Protein AF-A0A2V7HUN7-F1 (afdb_monomer_lite)

Sequence (90 aa):
MRSIDIHAHLMPQCLWRTVATGSDWYGTRYEPGDGLGFTVTQGKRSRIATPKVRFTPEERLADMDAQGVDVQVVSIHMPLVSYHLEPAEG

Structure (mmCIF, N/CA/C/O backbone):
data_AF-A0A2V7HUN7-F1
#
_entry.id   AF-A0A2V7HUN7-F1
#
loop_
_atom_site.group_PDB
_atom_site.id
_atom_site.type_symbol
_atom_site.label_atom_id
_atom_site.label_alt_id
_atom_site.label_comp_id
_atom_site.label_asym_id
_atom_site.label_entity_id
_atom_site.label_seq_id
_atom_site.pdbx_PDB_ins_code
_atom_site.Cartn_x
_atom_site.Cartn_y
_atom_site.Cartn_z
_atom_site.occupancy
_atom_site.B_iso_or_equiv
_atom_site.auth_seq_id
_atom_site.auth_comp_id
_atom_site.auth_asym_id
_atom_site.auth_atom_id
_atom_site.pdbx_PDB_model_num
ATOM 1 N N . MET A 1 1 ? -18.320 0.751 21.797 1.00 83.31 1 MET A N 1
ATOM 2 C CA . MET A 1 1 ? -18.572 0.903 20.345 1.00 83.31 1 MET A CA 1
ATOM 3 C C . MET A 1 1 ? -17.265 0.578 19.643 1.00 83.31 1 MET A C 1
ATOM 5 O O . MET A 1 1 ? -16.247 0.939 20.212 1.00 83.31 1 MET A O 1
ATOM 9 N N . ARG A 1 2 ? -17.274 -0.146 18.514 1.00 95.31 2 ARG A N 1
ATOM 10 C CA . ARG A 1 2 ? -16.036 -0.462 17.778 1.00 95.31 2 ARG A CA 1
ATOM 11 C C . ARG A 1 2 ? -15.706 0.653 16.783 1.00 95.31 2 ARG A C 1
ATOM 13 O O . ARG A 1 2 ? -16.609 1.088 16.071 1.00 95.31 2 ARG A O 1
ATOM 20 N N . SER A 1 3 ? -14.449 1.076 16.735 1.00 98.31 3 SER A N 1
ATOM 21 C CA . SER A 1 3 ? -13.883 1.984 15.738 1.00 98.31 3 SER A CA 1
ATOM 22 C C . SER A 1 3 ? -13.455 1.185 14.506 1.00 98.31 3 SER A C 1
ATOM 24 O O . SER A 1 3 ? -12.638 0.268 14.611 1.00 98.31 3 SER A O 1
ATOM 26 N N . ILE A 1 4 ? -14.042 1.485 13.345 1.00 98.50 4 ILE A N 1
ATOM 27 C CA . ILE A 1 4 ? -13.786 0.761 12.093 1.00 98.50 4 ILE A CA 1
ATOM 28 C C . ILE A 1 4 ? -13.315 1.754 11.036 1.00 98.50 4 ILE A C 1
ATOM 30 O O . ILE A 1 4 ? -14.070 2.640 10.636 1.00 98.50 4 ILE A O 1
ATOM 34 N N . ASP A 1 5 ? -12.089 1.569 10.558 1.00 98.31 5 ASP A N 1
ATOM 35 C CA . ASP A 1 5 ? -11.547 2.279 9.405 1.00 98.31 5 ASP A CA 1
ATOM 36 C C . ASP A 1 5 ? -11.765 1.440 8.141 1.00 98.31 5 ASP A C 1
ATOM 38 O O . ASP A 1 5 ? -11.335 0.291 8.049 1.00 98.31 5 ASP A O 1
ATOM 42 N N . ILE A 1 6 ? -12.458 2.008 7.158 1.00 98.12 6 ILE A N 1
ATOM 43 C CA . ILE A 1 6 ? -12.769 1.342 5.887 1.00 98.12 6 ILE A CA 1
ATOM 44 C C . ILE A 1 6 ? -11.952 1.879 4.708 1.00 98.12 6 ILE A C 1
ATOM 46 O O . ILE A 1 6 ? -12.165 1.445 3.577 1.00 98.12 6 ILE A O 1
ATOM 50 N N . HIS A 1 7 ? -11.051 2.837 4.939 1.00 97.06 7 HIS A N 1
ATOM 51 C CA . HIS A 1 7 ? -10.296 3.501 3.883 1.00 97.06 7 HIS A CA 1
ATOM 52 C C . HIS A 1 7 ? -8.813 3.581 4.241 1.00 97.06 7 HIS A C 1
ATOM 54 O O . HIS A 1 7 ? -8.247 4.648 4.473 1.00 97.06 7 HIS A O 1
ATOM 60 N N . ALA A 1 8 ? -8.157 2.425 4.185 1.00 96.06 8 ALA A N 1
ATOM 61 C CA . ALA A 1 8 ? -6.714 2.321 4.297 1.00 96.06 8 ALA A CA 1
ATOM 62 C C . ALA A 1 8 ? -6.119 1.578 3.100 1.00 96.06 8 ALA A C 1
ATOM 64 O O . ALA A 1 8 ? -6.715 0.649 2.548 1.00 96.06 8 ALA A O 1
ATOM 65 N N . HIS A 1 9 ? -4.903 1.969 2.721 1.00 96.12 9 HIS A N 1
ATOM 66 C CA . HIS A 1 9 ? -4.183 1.356 1.610 1.00 96.12 9 HIS A CA 1
ATOM 67 C C . HIS A 1 9 ? -2.893 0.671 2.061 1.00 96.12 9 HIS A C 1
ATOM 69 O O . HIS A 1 9 ? -2.232 1.095 3.018 1.00 96.12 9 HIS A O 1
ATOM 75 N N . LEU A 1 10 ? -2.505 -0.362 1.317 1.00 95.88 10 LEU A N 1
ATOM 76 C CA . LEU A 1 10 ? -1.201 -1.011 1.411 1.00 95.88 10 LEU A CA 1
ATOM 77 C C . LEU A 1 10 ? -0.616 -1.281 0.027 1.00 95.88 10 LEU A C 1
ATOM 79 O O . LEU A 1 10 ? -1.335 -1.376 -0.968 1.00 95.88 10 LEU A O 1
ATOM 83 N N . MET A 1 11 ? 0.699 -1.451 -0.029 1.00 95.00 11 MET A N 1
ATOM 84 C CA . MET A 1 11 ? 1.363 -2.136 -1.131 1.00 95.00 11 MET A CA 1
ATOM 85 C C . MET A 1 11 ? 1.729 -3.551 -0.660 1.00 95.00 11 MET A C 1
ATOM 87 O O . MET A 1 11 ? 2.216 -3.691 0.465 1.00 95.00 11 MET A O 1
ATOM 91 N N . PRO A 1 12 ? 1.479 -4.607 -1.459 1.00 94.75 12 PRO A N 1
ATOM 92 C CA . PRO A 1 12 ? 1.661 -5.982 -1.001 1.00 94.75 12 PRO A CA 1
ATOM 93 C C . PRO A 1 12 ? 3.087 -6.255 -0.520 1.00 94.75 12 PRO A C 1
ATOM 95 O O . PRO A 1 12 ? 4.055 -5.868 -1.168 1.00 94.75 12 PRO A O 1
ATOM 98 N N . GLN A 1 13 ? 3.250 -6.999 0.575 1.00 95.06 13 GLN A N 1
ATOM 99 C CA . GLN A 1 13 ? 4.595 -7.355 1.035 1.00 95.06 13 GLN A CA 1
ATOM 100 C C . GLN A 1 13 ? 5.375 -8.193 0.014 1.00 95.06 13 GLN A C 1
ATOM 102 O O . GLN A 1 13 ? 6.600 -8.116 -0.033 1.00 95.06 13 GLN A O 1
ATOM 107 N N . CYS A 1 14 ? 4.687 -9.003 -0.798 1.00 95.56 14 CYS A N 1
ATOM 108 C CA . CYS A 1 14 ? 5.336 -9.749 -1.873 1.00 95.56 14 CYS A CA 1
ATOM 109 C C . CYS A 1 14 ? 5.968 -8.817 -2.913 1.00 95.56 14 CYS A C 1
ATOM 111 O O . CYS A 1 14 ? 7.088 -9.096 -3.321 1.00 95.56 14 CYS A O 1
ATOM 113 N N . LEU A 1 15 ? 5.332 -7.683 -3.239 1.00 95.25 15 LEU A N 1
ATOM 114 C CA . LEU A 1 15 ? 5.937 -6.639 -4.069 1.00 95.25 15 LEU A CA 1
ATOM 115 C C . LEU A 1 15 ? 7.243 -6.163 -3.437 1.00 95.25 15 LEU A C 1
ATOM 117 O O . LEU A 1 15 ? 8.280 -6.211 -4.091 1.00 95.25 15 LEU A O 1
ATOM 121 N N . TRP A 1 16 ? 7.222 -5.762 -2.160 1.00 94.81 16 TRP A N 1
ATOM 122 C CA . TRP A 1 16 ? 8.420 -5.246 -1.486 1.00 94.81 16 TRP A CA 1
ATOM 123 C C . TRP A 1 16 ? 9.561 -6.256 -1.436 1.00 94.81 16 TRP A C 1
ATOM 125 O O . TRP A 1 16 ? 10.705 -5.895 -1.694 1.00 94.81 16 TRP A O 1
ATOM 135 N N . ARG A 1 17 ? 9.251 -7.525 -1.154 1.00 96.38 17 ARG A N 1
ATOM 136 C CA . ARG A 1 17 ? 10.249 -8.599 -1.171 1.00 96.38 17 ARG A CA 1
ATOM 137 C C . ARG A 1 17 ? 10.845 -8.799 -2.563 1.00 96.38 17 ARG A C 1
ATOM 139 O O . ARG A 1 17 ? 12.056 -8.934 -2.662 1.00 96.38 17 ARG A O 1
ATOM 146 N N . THR A 1 18 ? 10.029 -8.782 -3.617 1.00 97.38 18 THR A N 1
ATOM 147 C CA . THR A 1 18 ? 10.502 -8.931 -5.003 1.00 97.38 18 THR A CA 1
ATOM 148 C C . THR A 1 18 ? 11.375 -7.754 -5.438 1.00 97.38 18 THR A C 1
ATOM 150 O O . THR A 1 18 ? 12.475 -7.959 -5.939 1.00 97.38 18 THR A O 1
ATOM 153 N N . VAL A 1 19 ? 10.954 -6.512 -5.193 1.00 95.19 19 VAL A N 1
ATOM 154 C CA . VAL A 1 19 ? 11.760 -5.348 -5.604 1.00 95.19 19 VAL A CA 1
ATOM 155 C C . VAL A 1 19 ? 13.034 -5.187 -4.770 1.00 95.19 19 VAL A C 1
ATOM 157 O O . VAL A 1 19 ? 14.020 -4.645 -5.262 1.00 95.19 19 VAL A O 1
ATOM 160 N N . ALA A 1 20 ? 13.065 -5.707 -3.536 1.00 94.44 20 ALA A N 1
ATOM 161 C CA . ALA A 1 20 ? 14.273 -5.742 -2.712 1.00 94.44 20 ALA A CA 1
ATOM 162 C C . ALA A 1 20 ? 15.358 -6.685 -3.263 1.00 94.44 20 ALA A C 1
ATOM 164 O O . ALA A 1 20 ? 16.535 -6.469 -2.982 1.00 94.44 20 ALA A O 1
ATOM 165 N N . THR A 1 21 ? 15.002 -7.692 -4.072 1.00 96.38 21 THR A N 1
ATOM 166 C CA . THR A 1 21 ? 15.985 -8.538 -4.779 1.00 96.38 21 THR A CA 1
ATOM 167 C C . THR A 1 21 ? 16.474 -7.910 -6.086 1.00 96.38 21 THR A C 1
ATOM 169 O O . THR A 1 21 ? 17.226 -8.544 -6.822 1.00 96.38 21 THR A O 1
ATOM 172 N N . GLY A 1 22 ? 16.036 -6.685 -6.401 1.00 93.69 22 GLY A N 1
ATOM 173 C CA . GLY A 1 22 ? 16.293 -6.030 -7.684 1.00 93.69 22 GLY A CA 1
ATOM 174 C C . GLY A 1 22 ? 15.452 -6.585 -8.836 1.00 93.69 22 GLY A C 1
ATOM 175 O O . GLY A 1 22 ? 15.750 -6.296 -9.990 1.00 93.69 22 GLY A O 1
ATOM 176 N N . SER A 1 23 ? 14.433 -7.397 -8.540 1.00 95.25 23 SER A N 1
ATOM 177 C CA . SER A 1 23 ? 13.525 -7.969 -9.536 1.00 95.25 23 SER A CA 1
ATOM 178 C C . SER A 1 23 ? 12.252 -7.136 -9.681 1.00 95.25 23 SER A C 1
ATOM 180 O O . SER A 1 23 ? 11.829 -6.452 -8.750 1.00 95.25 23 SER A O 1
ATOM 182 N N . ASP A 1 24 ? 11.595 -7.256 -10.830 1.00 93.19 24 ASP A N 1
ATOM 183 C CA . ASP A 1 24 ? 10.321 -6.588 -11.082 1.00 93.19 24 ASP A CA 1
ATOM 184 C C . ASP A 1 24 ? 9.151 -7.457 -10.595 1.00 93.19 24 ASP A C 1
ATOM 186 O O . ASP A 1 24 ? 9.110 -8.670 -10.809 1.00 93.19 24 ASP A O 1
ATOM 190 N N . TRP A 1 25 ? 8.166 -6.831 -9.955 1.00 93.06 25 TRP A N 1
ATOM 191 C CA . TRP A 1 25 ? 6.918 -7.462 -9.532 1.00 93.06 25 TRP A CA 1
ATOM 192 C C . TRP A 1 25 ? 5.807 -7.100 -10.520 1.00 93.06 25 TRP A C 1
ATOM 194 O O . TRP A 1 25 ? 5.271 -5.996 -10.461 1.00 93.06 25 TRP A O 1
ATOM 204 N N . TYR A 1 26 ? 5.491 -7.999 -11.458 1.00 88.94 26 TYR A N 1
ATOM 205 C CA . TYR A 1 26 ? 4.488 -7.771 -12.517 1.00 88.94 26 TYR A CA 1
ATOM 206 C C . TYR A 1 26 ? 4.679 -6.424 -13.243 1.00 88.94 26 TYR A C 1
ATOM 208 O O . TYR A 1 26 ? 3.793 -5.573 -13.266 1.00 88.94 26 TYR A O 1
ATOM 216 N N . GLY A 1 27 ? 5.891 -6.181 -13.756 1.00 88.25 27 GLY A N 1
ATOM 217 C CA . GLY A 1 27 ? 6.236 -4.929 -14.444 1.00 88.25 27 GLY A CA 1
ATOM 218 C C . GLY A 1 27 ? 6.355 -3.703 -13.529 1.00 88.25 27 GLY A C 1
ATOM 219 O O . GLY A 1 27 ? 6.516 -2.588 -14.025 1.00 88.25 27 GLY A O 1
ATOM 220 N N . THR A 1 28 ? 6.273 -3.891 -12.205 1.00 91.31 28 THR A N 1
ATOM 221 C CA . THR A 1 28 ? 6.510 -2.853 -11.196 1.00 91.31 28 THR A CA 1
ATOM 222 C C . THR A 1 28 ? 7.884 -3.012 -10.562 1.00 91.31 28 THR A C 1
ATOM 224 O O . THR A 1 28 ? 8.160 -4.020 -9.914 1.00 91.31 28 THR A O 1
ATOM 227 N N . ARG A 1 29 ? 8.714 -1.974 -10.656 1.00 93.94 29 ARG A N 1
ATOM 228 C CA . ARG A 1 29 ? 10.007 -1.883 -9.965 1.00 93.94 29 ARG A CA 1
ATOM 229 C C . ARG A 1 29 ? 10.024 -0.767 -8.931 1.00 93.94 29 ARG A C 1
ATOM 231 O O . ARG A 1 29 ? 9.210 0.158 -8.981 1.00 93.94 29 ARG A O 1
ATOM 238 N N . TYR A 1 30 ? 10.979 -0.835 -8.012 1.00 95.06 30 TYR A N 1
ATOM 239 C CA . TYR A 1 30 ? 11.270 0.249 -7.079 1.00 95.06 30 TYR A CA 1
ATOM 240 C C . TYR A 1 30 ? 12.446 1.089 -7.577 1.00 95.06 30 TYR A C 1
ATOM 242 O O . TYR A 1 30 ? 13.469 0.551 -7.992 1.00 95.06 30 TYR A O 1
ATOM 250 N N . GLU A 1 31 ? 12.315 2.408 -7.480 1.00 95.31 31 GLU A N 1
ATOM 251 C CA . GLU A 1 31 ? 13.404 3.347 -7.728 1.00 95.31 31 GLU A CA 1
ATOM 252 C C . GLU A 1 31 ? 13.661 4.199 -6.480 1.00 95.31 31 GLU A C 1
ATOM 254 O O . GLU A 1 31 ? 12.734 4.866 -5.995 1.00 95.31 31 GLU A O 1
ATOM 259 N N . PRO A 1 32 ? 14.904 4.237 -5.963 1.00 93.12 32 PRO A N 1
ATOM 260 C CA . PRO A 1 32 ? 15.265 5.196 -4.931 1.00 93.12 32 PRO A CA 1
ATOM 261 C C . PRO A 1 32 ? 15.199 6.630 -5.482 1.00 93.12 32 PRO A C 1
ATOM 263 O O . PRO A 1 32 ? 15.292 6.874 -6.686 1.00 93.12 32 PRO A O 1
ATOM 266 N N . GLY A 1 33 ? 15.025 7.597 -4.591 1.00 90.25 33 GLY A N 1
ATOM 267 C CA . GLY A 1 33 ? 14.946 9.018 -4.920 1.00 90.25 33 GLY A CA 1
ATOM 268 C C . GLY A 1 33 ? 14.475 9.816 -3.711 1.00 90.25 33 GLY A C 1
ATOM 269 O O . GLY A 1 33 ? 14.387 9.259 -2.616 1.00 90.25 33 GLY A O 1
ATOM 270 N N . ASP A 1 34 ? 14.154 11.093 -3.910 1.00 86.19 34 ASP A N 1
ATOM 271 C CA . ASP A 1 34 ? 13.725 11.979 -2.825 1.00 86.19 34 ASP A CA 1
ATOM 272 C C . ASP A 1 34 ? 12.585 11.377 -1.984 1.00 86.19 34 ASP A C 1
ATOM 274 O O . ASP A 1 34 ? 11.614 10.811 -2.502 1.00 86.19 34 ASP A O 1
ATOM 278 N N . GLY A 1 35 ? 12.696 11.516 -0.662 1.00 89.06 35 GLY A N 1
ATOM 279 C CA . GLY A 1 35 ? 11.743 10.944 0.285 1.00 89.06 35 GLY A CA 1
ATOM 280 C C . GLY A 1 35 ? 11.797 9.414 0.321 1.00 89.06 35 GLY A C 1
ATOM 281 O O . GLY A 1 35 ? 12.828 8.827 0.629 1.00 89.06 35 GLY A O 1
ATOM 282 N N . LEU A 1 36 ? 10.661 8.761 0.058 1.00 92.06 36 LEU A N 1
ATOM 283 C CA . LEU A 1 36 ? 10.508 7.299 0.149 1.00 92.06 36 LEU A CA 1
ATOM 284 C C . LEU A 1 36 ? 10.748 6.574 -1.185 1.00 92.06 36 LEU A C 1
ATOM 286 O O . LEU A 1 36 ? 10.525 5.363 -1.279 1.00 92.06 36 LEU A O 1
ATOM 290 N N . GLY A 1 37 ? 11.175 7.309 -2.214 1.00 94.69 37 GLY A N 1
ATOM 291 C CA . GLY A 1 37 ? 11.346 6.801 -3.567 1.00 94.69 37 GLY A CA 1
ATOM 292 C C . GLY A 1 37 ? 10.027 6.623 -4.322 1.00 94.69 37 GLY A C 1
ATOM 293 O O . GLY A 1 37 ? 8.985 7.213 -4.005 1.00 94.69 37 GLY A O 1
ATOM 294 N N . PHE A 1 38 ? 10.091 5.810 -5.370 1.00 94.44 38 PHE A N 1
ATOM 295 C CA . PHE A 1 38 ? 9.034 5.677 -6.361 1.00 94.44 38 PHE A CA 1
ATOM 296 C C . PHE A 1 38 ? 8.808 4.214 -6.715 1.00 94.44 38 PHE A C 1
ATOM 298 O O . PHE A 1 38 ? 9.719 3.391 -6.659 1.00 94.44 38 PHE A O 1
ATOM 305 N N . THR A 1 39 ? 7.587 3.908 -7.129 1.00 92.69 39 THR A N 1
ATOM 306 C CA . THR A 1 39 ? 7.324 2.716 -7.933 1.00 92.69 39 THR A CA 1
ATOM 307 C C . THR A 1 39 ? 7.218 3.117 -9.387 1.00 92.69 39 THR A C 1
ATOM 309 O O . THR A 1 39 ? 6.705 4.193 -9.699 1.00 92.69 39 THR A O 1
ATOM 312 N N . VAL A 1 40 ? 7.744 2.281 -10.269 1.00 91.69 40 VAL A N 1
ATOM 313 C CA . VAL A 1 40 ? 7.600 2.448 -11.709 1.00 91.69 40 VAL A CA 1
ATOM 314 C C . VAL A 1 40 ? 6.921 1.212 -12.239 1.00 91.69 40 VAL A C 1
ATOM 316 O O . VAL A 1 40 ? 7.504 0.134 -12.190 1.00 91.69 40 VAL A O 1
ATOM 319 N N . THR A 1 41 ? 5.702 1.386 -12.728 1.00 88.62 41 THR A N 1
ATOM 320 C CA . THR A 1 41 ? 4.912 0.322 -13.339 1.00 88.62 41 THR A CA 1
ATOM 321 C C . THR A 1 41 ? 4.737 0.669 -14.803 1.00 88.62 41 THR A C 1
ATOM 323 O O . THR A 1 41 ? 4.173 1.718 -15.109 1.00 88.62 41 THR A O 1
ATOM 326 N N . GLN A 1 42 ? 5.280 -0.163 -15.695 1.00 83.00 42 GLN A N 1
ATOM 327 C CA . GLN A 1 42 ? 5.175 0.024 -17.151 1.00 83.00 42 GLN A CA 1
ATOM 328 C C . GLN A 1 42 ? 5.564 1.447 -17.604 1.00 83.00 42 GLN A C 1
ATOM 330 O O . GLN A 1 42 ? 4.845 2.138 -18.320 1.00 83.00 42 GLN A O 1
ATOM 335 N N . GLY A 1 43 ? 6.702 1.939 -17.102 1.00 83.31 43 GLY A N 1
ATOM 336 C CA . GLY A 1 43 ? 7.234 3.272 -17.419 1.00 83.31 43 GLY A CA 1
ATOM 337 C C . GLY A 1 43 ? 6.571 4.440 -16.678 1.00 83.31 43 GLY A C 1
ATOM 338 O O . GLY A 1 43 ? 7.120 5.544 -16.674 1.00 83.31 43 GLY A O 1
ATOM 339 N N . LYS A 1 44 ? 5.447 4.228 -15.981 1.00 87.25 44 LYS A N 1
ATOM 340 C CA . LYS A 1 44 ? 4.785 5.275 -15.196 1.00 87.25 44 LYS A CA 1
ATOM 341 C C . LYS A 1 44 ? 5.305 5.318 -13.764 1.00 87.25 44 LYS A C 1
ATOM 343 O O . LYS A 1 44 ? 5.141 4.379 -12.987 1.00 87.25 44 LYS A O 1
ATOM 348 N N . ARG A 1 45 ? 5.886 6.458 -13.395 1.00 90.62 45 ARG A N 1
ATOM 349 C CA . ARG A 1 45 ? 6.448 6.706 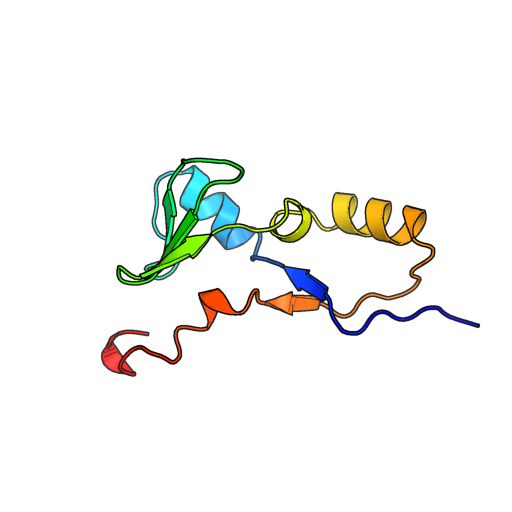-12.064 1.00 90.62 45 ARG A CA 1
ATOM 350 C C . ARG A 1 45 ? 5.387 7.219 -11.088 1.00 90.62 45 ARG A C 1
ATOM 352 O O . ARG A 1 45 ? 4.724 8.217 -11.359 1.00 90.62 45 ARG A O 1
ATOM 359 N N . SER A 1 46 ? 5.281 6.581 -9.925 1.00 90.62 46 SER A N 1
ATOM 360 C CA . SER A 1 46 ? 4.372 6.949 -8.834 1.00 90.62 46 SER A CA 1
ATOM 361 C C . SER A 1 46 ? 5.134 7.106 -7.522 1.00 90.62 46 SER A C 1
ATOM 363 O O . SER A 1 46 ? 5.834 6.195 -7.077 1.00 90.62 46 SER A O 1
ATOM 365 N N . ARG A 1 47 ? 5.010 8.280 -6.893 1.00 92.81 47 ARG A N 1
ATOM 366 C CA . ARG A 1 47 ? 5.696 8.598 -5.633 1.00 92.81 47 ARG A CA 1
ATOM 367 C C . ARG A 1 47 ? 5.087 7.823 -4.471 1.00 92.81 47 ARG A C 1
ATOM 369 O O . ARG A 1 47 ? 3.869 7.805 -4.307 1.00 92.81 47 ARG A O 1
ATOM 376 N N . ILE A 1 48 ? 5.938 7.280 -3.607 1.00 93.06 48 ILE A N 1
ATOM 377 C CA . ILE A 1 48 ? 5.505 6.649 -2.359 1.00 93.06 48 ILE A CA 1
ATOM 378 C C . ILE A 1 48 ? 5.260 7.754 -1.328 1.00 93.06 48 ILE A C 1
ATOM 380 O O . ILE A 1 48 ? 6.191 8.406 -0.864 1.00 93.06 48 ILE A O 1
ATOM 384 N N . ALA A 1 49 ? 3.989 8.012 -1.014 1.00 89.00 49 ALA A N 1
ATOM 385 C CA . ALA A 1 49 ? 3.590 9.185 -0.229 1.00 89.00 49 ALA A CA 1
ATOM 386 C C . ALA A 1 49 ? 3.751 9.021 1.292 1.00 89.00 49 ALA A C 1
ATOM 388 O O . ALA A 1 49 ? 3.861 10.012 2.006 1.00 89.00 49 ALA A O 1
ATOM 389 N N . THR A 1 50 ? 3.733 7.790 1.800 1.00 93.06 50 THR A N 1
ATOM 390 C CA . THR A 1 50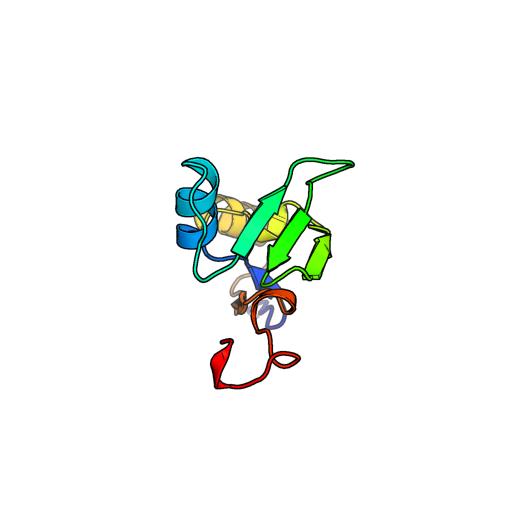 ? 3.760 7.507 3.241 1.00 93.06 50 THR A CA 1
ATOM 391 C C . THR A 1 50 ? 4.454 6.175 3.503 1.00 93.06 50 THR A C 1
ATOM 393 O O . THR A 1 50 ? 4.264 5.248 2.714 1.00 93.06 50 THR A O 1
ATOM 396 N N . PRO A 1 51 ? 5.225 6.020 4.597 1.00 93.44 51 PRO A N 1
ATOM 397 C CA . PRO A 1 51 ? 5.820 4.728 4.934 1.00 93.44 51 PRO A CA 1
ATOM 398 C C . PRO A 1 51 ? 4.750 3.672 5.250 1.00 93.44 51 PRO A C 1
ATOM 400 O O . PRO A 1 51 ? 5.007 2.484 5.081 1.00 93.44 51 PRO A O 1
ATOM 403 N N . LYS A 1 52 ? 3.522 4.089 5.605 1.00 94.94 52 LYS A N 1
ATOM 404 C CA . LYS A 1 52 ? 2.409 3.192 5.956 1.00 94.94 52 LYS A CA 1
ATOM 405 C C . LYS A 1 52 ? 2.035 2.202 4.849 1.00 94.94 52 LYS A C 1
ATOM 407 O O . LYS A 1 52 ? 1.541 1.115 5.140 1.00 94.94 52 LYS A O 1
ATOM 412 N N . VAL A 1 53 ? 2.299 2.520 3.574 1.00 94.69 53 VAL A N 1
ATOM 413 C CA . VAL A 1 53 ? 2.051 1.561 2.477 1.00 94.69 53 VAL A CA 1
ATOM 414 C C . VAL A 1 53 ? 3.033 0.382 2.477 1.00 94.69 53 VAL A C 1
ATOM 416 O O . VAL A 1 53 ? 2.788 -0.599 1.779 1.00 94.69 53 VAL A O 1
ATOM 419 N N . ARG A 1 54 ? 4.128 0.466 3.244 1.00 93.94 54 ARG A N 1
ATOM 420 C CA . ARG A 1 54 ? 5.127 -0.599 3.425 1.00 93.94 54 ARG A CA 1
ATOM 421 C C . ARG A 1 54 ? 4.944 -1.412 4.698 1.00 93.94 54 ARG A C 1
ATOM 423 O O . ARG A 1 54 ? 5.645 -2.407 4.845 1.00 93.94 54 ARG A O 1
ATOM 430 N N . PHE A 1 55 ? 4.040 -0.994 5.582 1.00 96.38 55 PHE A N 1
ATOM 431 C CA . PHE A 1 55 ? 3.893 -1.614 6.890 1.00 96.38 55 PHE A CA 1
ATOM 432 C C . PHE A 1 55 ? 3.683 -3.119 6.795 1.00 96.38 55 PHE A C 1
ATOM 434 O O . PHE A 1 55 ? 2.884 -3.604 5.982 1.00 96.38 55 PHE A O 1
ATOM 441 N N . THR A 1 56 ? 4.366 -3.851 7.669 1.00 96.56 56 THR A N 1
ATOM 442 C CA . THR A 1 56 ? 3.976 -5.223 7.978 1.00 96.56 56 THR A CA 1
ATOM 443 C C . THR A 1 56 ? 2.626 -5.249 8.701 1.00 96.56 56 THR A C 1
ATOM 445 O O . THR A 1 56 ? 2.166 -4.212 9.192 1.00 96.56 56 THR A O 1
ATOM 448 N N . PRO A 1 57 ? 1.943 -6.407 8.767 1.00 96.81 57 PRO A N 1
ATOM 449 C CA . PRO A 1 57 ? 0.772 -6.554 9.620 1.00 96.81 57 PRO A CA 1
ATOM 450 C C . PRO A 1 57 ? 1.026 -6.087 11.059 1.00 96.81 57 PRO A C 1
ATOM 452 O O . PRO A 1 57 ? 0.188 -5.395 11.619 1.00 96.81 57 PRO A O 1
ATOM 455 N N . GLU A 1 58 ? 2.193 -6.386 11.626 1.00 98.19 58 GLU A N 1
ATOM 456 C CA . GLU A 1 58 ? 2.560 -6.023 12.999 1.00 98.19 58 GLU A CA 1
ATOM 457 C C . GLU A 1 58 ? 2.721 -4.507 13.165 1.00 98.19 58 GLU A C 1
ATOM 459 O O . GLU A 1 58 ? 2.156 -3.926 14.088 1.00 98.19 58 GLU A O 1
ATOM 464 N N . GLU A 1 59 ? 3.430 -3.843 12.246 1.00 98.06 59 GLU A N 1
ATOM 465 C CA . GLU A 1 59 ? 3.567 -2.378 12.252 1.00 98.06 59 GLU A CA 1
ATOM 466 C C . GLU A 1 59 ? 2.210 -1.686 12.071 1.00 98.06 59 GLU A C 1
ATOM 468 O O . GLU A 1 59 ? 1.933 -0.666 12.703 1.00 98.06 59 GLU A O 1
ATOM 473 N N . ARG A 1 60 ? 1.336 -2.256 11.233 1.00 97.81 60 ARG A N 1
ATOM 474 C CA . ARG A 1 60 ? -0.021 -1.747 11.023 1.00 97.81 60 ARG A CA 1
ATOM 475 C C . ARG A 1 60 ? -0.892 -1.910 12.260 1.00 97.81 60 ARG A C 1
ATOM 477 O O . ARG A 1 60 ? -1.605 -0.974 12.592 1.00 97.81 60 ARG A O 1
ATOM 484 N N . LEU A 1 61 ? -0.826 -3.052 12.939 1.00 98.44 61 LEU A N 1
ATOM 485 C CA . LEU A 1 61 ? -1.553 -3.275 14.188 1.00 98.44 61 LEU A CA 1
ATOM 486 C C . LEU A 1 61 ? -1.080 -2.309 15.281 1.00 98.44 61 LEU A C 1
ATOM 488 O O . LEU A 1 61 ? -1.912 -1.679 15.920 1.00 98.44 61 LEU A O 1
ATOM 492 N N . ALA A 1 62 ? 0.231 -2.091 15.418 1.00 98.62 62 ALA A N 1
ATOM 493 C CA . ALA A 1 62 ? 0.760 -1.105 16.361 1.00 98.62 62 ALA A CA 1
ATOM 494 C C . ALA A 1 62 ? 0.293 0.332 16.041 1.00 98.62 62 ALA A C 1
ATOM 496 O O . ALA A 1 62 ? -0.030 1.106 16.942 1.00 98.62 62 ALA A O 1
ATOM 497 N N . ASP A 1 63 ? 0.220 0.696 14.756 1.00 98.25 63 ASP A N 1
ATOM 498 C CA . ASP A 1 63 ? -0.336 1.980 14.308 1.00 98.25 63 ASP A CA 1
ATOM 499 C C . ASP A 1 63 ? -1.849 2.076 14.573 1.00 98.25 63 ASP A C 1
ATOM 501 O O . ASP A 1 63 ? -2.329 3.134 14.983 1.00 98.25 63 ASP A O 1
ATOM 505 N N . M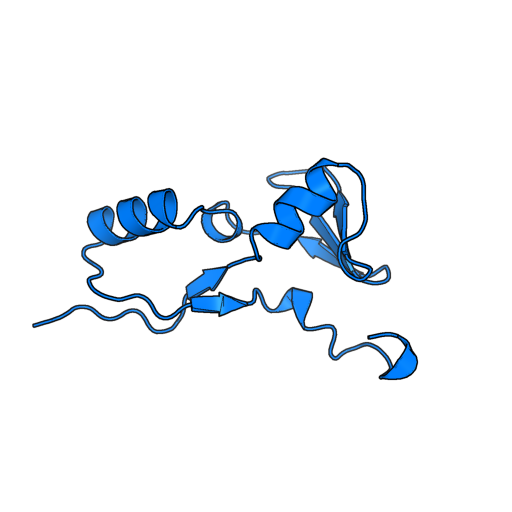ET A 1 64 ? -2.602 0.989 14.378 1.00 98.56 64 MET A N 1
ATOM 506 C CA . MET A 1 64 ? -4.031 0.906 14.705 1.00 98.56 64 MET A CA 1
ATOM 507 C 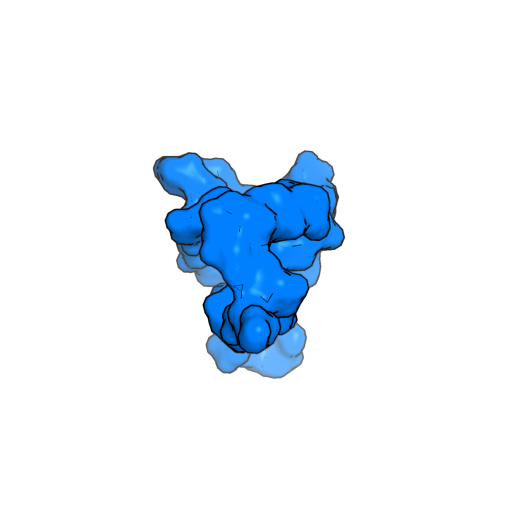C . MET A 1 64 ? -4.273 1.084 16.208 1.00 98.56 64 MET A C 1
ATOM 509 O O . MET A 1 64 ? -5.130 1.885 16.582 1.00 98.56 64 MET A O 1
ATOM 513 N N . ASP A 1 65 ? -3.475 0.432 17.058 1.00 98.69 65 ASP A N 1
ATOM 514 C CA . ASP A 1 65 ? -3.538 0.569 18.517 1.00 98.69 65 ASP A CA 1
ATOM 515 C C . ASP A 1 65 ? -3.280 2.018 18.950 1.00 98.69 65 ASP A C 1
ATOM 517 O O . ASP A 1 65 ? -4.033 2.583 19.745 1.00 98.69 65 ASP A O 1
ATOM 521 N N . ALA A 1 66 ? -2.262 2.664 18.371 1.00 98.31 66 ALA A N 1
ATOM 522 C CA . ALA A 1 66 ? -1.937 4.062 18.655 1.00 98.31 66 ALA A CA 1
ATOM 523 C C . ALA A 1 66 ? -3.050 5.046 18.238 1.00 98.31 66 ALA A C 1
ATOM 525 O O . ALA A 1 66 ? -3.160 6.130 18.810 1.00 98.31 66 ALA A O 1
ATOM 526 N N . GLN A 1 67 ? -3.873 4.682 17.250 1.00 97.69 67 GLN A N 1
ATOM 527 C CA . GLN A 1 67 ? -5.005 5.483 16.767 1.00 97.69 67 GLN A CA 1
ATOM 528 C C . GLN A 1 67 ? -6.347 5.097 17.410 1.00 97.69 67 GLN A C 1
ATOM 530 O O . GLN A 1 67 ? -7.339 5.792 17.191 1.00 97.69 67 GLN A O 1
ATOM 535 N N . GLY A 1 68 ? -6.407 4.005 18.179 1.00 98.19 68 GLY A N 1
ATOM 536 C CA . GLY A 1 68 ? -7.663 3.463 18.702 1.00 98.19 68 GLY A CA 1
ATOM 537 C C . GLY A 1 68 ? -8.592 2.921 17.607 1.00 98.19 68 GLY A C 1
ATOM 538 O O . GLY A 1 68 ? -9.806 3.124 17.669 1.00 98.19 68 GLY A O 1
ATOM 539 N N . VAL A 1 69 ? -8.032 2.281 16.575 1.00 98.62 69 VAL A N 1
ATOM 540 C CA . VAL A 1 69 ? -8.785 1.631 15.489 1.00 98.62 69 VAL A CA 1
ATOM 541 C C . VAL A 1 69 ? -8.885 0.131 15.767 1.00 98.62 69 VAL A C 1
ATOM 543 O O . VAL A 1 69 ? -7.881 -0.571 15.724 1.00 98.62 69 VAL A O 1
ATOM 546 N N . ASP A 1 70 ? -10.096 -0.383 16.002 1.00 98.56 70 ASP A N 1
ATOM 547 C CA . ASP A 1 70 ? -10.308 -1.802 16.334 1.00 98.56 70 ASP A CA 1
ATOM 548 C C . ASP A 1 70 ? -10.248 -2.711 15.097 1.00 98.56 70 ASP A C 1
ATOM 550 O O . ASP A 1 70 ? -9.822 -3.863 15.167 1.00 98.56 70 ASP A O 1
ATOM 554 N N . VAL A 1 71 ? -10.737 -2.220 13.955 1.00 98.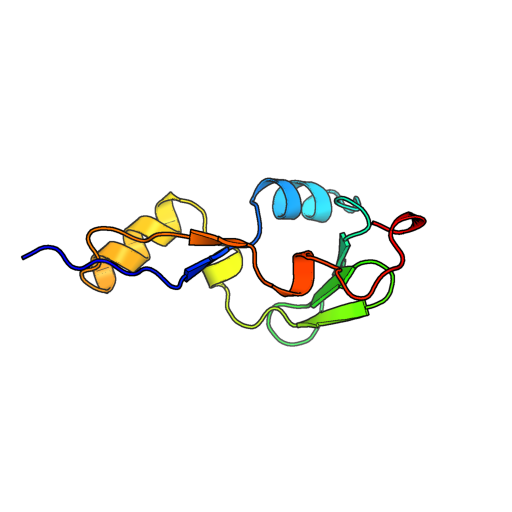38 71 VAL A N 1
ATOM 555 C CA . VAL A 1 71 ? -10.753 -2.952 12.683 1.00 98.38 71 VAL A CA 1
ATOM 556 C C . VAL A 1 71 ? -10.380 -1.999 11.562 1.00 98.38 71 VAL A C 1
ATOM 558 O O . VAL A 1 71 ? -10.959 -0.922 11.448 1.00 98.38 71 VAL A O 1
ATOM 561 N N . GLN A 1 72 ? -9.464 -2.424 10.696 1.00 98.31 72 GLN A N 1
ATOM 562 C CA . GLN A 1 72 ? -9.132 -1.698 9.480 1.00 98.31 72 GLN A CA 1
ATOM 563 C C . GLN A 1 72 ? -9.330 -2.600 8.261 1.00 98.31 72 GLN A C 1
ATOM 565 O O . GLN A 1 72 ? -8.701 -3.652 8.141 1.00 98.31 72 GLN A O 1
ATOM 570 N N . VAL A 1 73 ? -10.201 -2.186 7.345 1.00 98.06 73 VAL A N 1
ATOM 571 C CA . VAL A 1 73 ? -10.321 -2.799 6.022 1.00 98.06 73 VAL A CA 1
ATOM 572 C C . VAL A 1 73 ? -9.292 -2.142 5.114 1.00 98.06 73 VAL A C 1
ATOM 574 O O . VAL A 1 73 ? -9.256 -0.921 4.964 1.00 98.06 73 VAL A O 1
ATOM 577 N N . VAL A 1 74 ? -8.440 -2.965 4.512 1.00 96.62 74 VAL A N 1
ATOM 578 C CA . VAL A 1 74 ? -7.354 -2.501 3.650 1.00 96.62 74 VAL A CA 1
ATOM 579 C C . VAL A 1 74 ? -7.631 -2.828 2.190 1.00 96.62 74 VAL A C 1
ATOM 581 O O . VAL A 1 74 ? -8.174 -3.879 1.857 1.00 96.62 74 VAL A O 1
ATOM 584 N N . SER A 1 75 ? -7.207 -1.928 1.311 1.00 95.56 75 SER A N 1
ATOM 585 C CA . SER A 1 75 ? -7.233 -2.102 -0.140 1.00 95.56 75 SER A CA 1
ATOM 586 C C . SER A 1 75 ? -5.854 -1.830 -0.743 1.00 95.56 75 SER A C 1
ATOM 588 O O . SER A 1 75 ? -4.947 -1.311 -0.084 1.00 95.56 75 SER A O 1
ATOM 590 N N . ILE A 1 76 ? -5.657 -2.208 -2.002 1.00 93.31 76 ILE A N 1
ATOM 591 C CA . ILE A 1 76 ? -4.378 -1.985 -2.679 1.00 93.31 76 ILE A CA 1
ATOM 592 C C . ILE A 1 76 ? -4.141 -0.494 -2.942 1.00 93.31 76 ILE A C 1
ATOM 594 O O . ILE A 1 76 ? -5.073 0.291 -3.119 1.00 93.31 76 ILE A O 1
ATOM 598 N N . HIS A 1 77 ? -2.877 -0.087 -2.966 1.00 90.56 77 HIS A N 1
ATOM 599 C CA . HIS A 1 77 ? -2.487 1.265 -3.338 1.00 90.56 77 HIS A CA 1
ATOM 600 C C . HIS A 1 77 ? -2.824 1.529 -4.815 1.00 90.56 77 HIS A C 1
ATOM 602 O O . HIS A 1 77 ? -2.327 0.833 -5.698 1.00 90.56 77 HIS A O 1
ATOM 608 N N . MET A 1 78 ? -3.652 2.547 -5.075 1.00 87.06 78 MET A N 1
ATOM 609 C CA . MET A 1 78 ? -4.255 2.804 -6.392 1.00 87.06 78 MET A CA 1
ATOM 610 C C . MET A 1 78 ? -3.285 2.847 -7.583 1.00 87.06 78 MET A C 1
ATOM 612 O O . MET A 1 78 ? -3.644 2.318 -8.628 1.00 87.06 78 MET A O 1
ATOM 616 N N . PRO A 1 79 ? -2.065 3.404 -7.486 1.00 85.62 79 PRO A N 1
ATOM 617 C CA . PRO A 1 79 ? -1.103 3.344 -8.585 1.00 85.62 79 PRO A CA 1
ATOM 618 C C . PRO A 1 79 ? -0.787 1.943 -9.127 1.00 85.62 79 PRO A C 1
ATOM 620 O O . PRO A 1 79 ? -0.352 1.841 -10.268 1.00 85.62 79 PRO A O 1
ATOM 623 N N . LEU A 1 80 ? -1.033 0.879 -8.353 1.00 87.69 80 LEU A N 1
ATOM 624 C CA . LEU A 1 80 ? -0.787 -0.504 -8.767 1.00 87.69 80 LEU A CA 1
ATOM 625 C C . LEU A 1 80 ? -1.884 -1.105 -9.662 1.00 87.69 80 LEU A C 1
ATOM 627 O O . LEU A 1 80 ? -1.679 -2.195 -10.182 1.00 87.69 80 LEU A O 1
ATOM 631 N N . VAL A 1 81 ? -3.043 -0.452 -9.839 1.00 86.50 81 VAL A N 1
ATOM 632 C CA . VAL A 1 81 ? -4.149 -1.035 -10.638 1.00 86.50 81 VAL A CA 1
ATOM 633 C C . VAL A 1 81 ? -3.901 -0.980 -12.140 1.00 86.50 81 VAL A C 1
ATOM 635 O O . VAL A 1 81 ? -4.542 -1.703 -12.888 1.00 86.50 81 VAL A O 1
ATOM 638 N N . SER A 1 82 ? -3.019 -0.085 -12.590 1.00 83.31 82 SER A N 1
ATOM 639 C CA . SER A 1 82 ? -2.595 0.027 -13.988 1.00 83.31 82 SER A CA 1
ATOM 640 C C . SER A 1 82 ? -3.705 0.125 -15.052 1.00 83.31 82 SER A C 1
ATOM 642 O O . SER A 1 82 ? -3.426 -0.052 -16.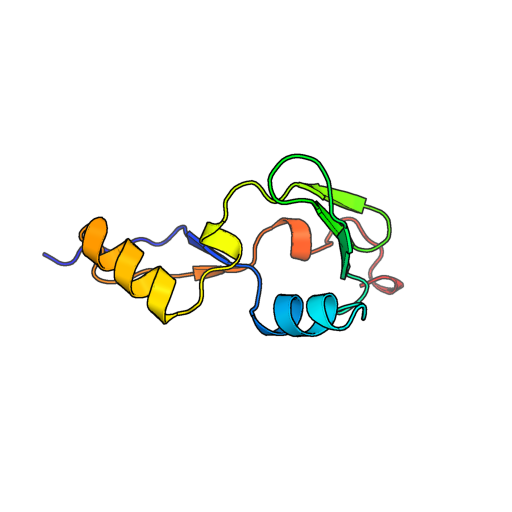226 1.00 83.31 82 SER A O 1
ATOM 644 N N . TYR A 1 83 ? -4.927 0.543 -14.704 1.00 85.94 83 TYR A N 1
ATOM 645 C CA . TYR A 1 83 ? -6.066 0.690 -15.640 1.00 85.94 83 TYR A CA 1
ATOM 646 C C . TYR A 1 83 ? -5.883 1.696 -16.790 1.00 85.94 83 TYR A C 1
ATOM 648 O O . TYR A 1 83 ? -6.801 1.926 -17.565 1.00 85.94 83 TYR A O 1
ATOM 656 N N . HIS A 1 84 ? -4.728 2.347 -16.868 1.00 81.44 84 HIS A N 1
ATOM 657 C CA . HIS A 1 84 ? -4.370 3.224 -17.978 1.00 81.44 84 HIS A CA 1
ATOM 658 C C . HIS A 1 84 ? -3.622 2.484 -19.095 1.00 81.44 84 HIS A C 1
ATOM 660 O O . HIS A 1 84 ? -3.314 3.105 -20.105 1.00 81.44 84 HIS A O 1
ATOM 666 N N . LEU A 1 85 ? -3.273 1.217 -18.876 1.00 79.88 85 LEU A N 1
ATOM 667 C CA . LEU A 1 85 ? -2.601 0.363 -19.844 1.00 79.88 85 LEU A CA 1
ATOM 668 C C . LEU A 1 85 ? -3.614 -0.340 -20.742 1.00 79.88 85 LEU A C 1
ATOM 670 O O . LEU A 1 85 ? -4.761 -0.555 -20.337 1.00 79.88 85 LEU A O 1
ATOM 674 N N . GLU A 1 86 ? -3.168 -0.753 -21.927 1.00 83.94 86 GLU A N 1
ATOM 675 C CA . GLU A 1 86 ? -3.948 -1.676 -22.744 1.00 83.94 86 GLU A CA 1
ATOM 676 C C . GLU A 1 86 ? -4.030 -3.048 -22.050 1.00 83.94 86 GLU A C 1
ATOM 678 O O . GLU A 1 86 ? -3.065 -3.465 -21.407 1.00 83.94 86 GLU A O 1
ATOM 683 N N . PRO A 1 87 ? -5.128 -3.816 -22.200 1.00 81.38 87 PRO A N 1
ATOM 684 C CA . PRO A 1 87 ? -5.267 -5.126 -21.550 1.00 81.38 87 PRO A CA 1
ATOM 685 C C . PRO A 1 87 ? -4.155 -6.135 -21.881 1.00 81.38 87 PRO A C 1
ATOM 687 O O . PRO A 1 87 ? -3.946 -7.092 -21.149 1.00 81.38 87 PRO A O 1
ATOM 690 N N . ALA A 1 88 ? -3.446 -5.960 -23.000 1.00 80.75 88 ALA A N 1
ATOM 691 C CA . ALA A 1 88 ? -2.308 -6.807 -23.364 1.00 80.75 88 ALA A CA 1
ATOM 692 C C . ALA A 1 88 ? -1.017 -6.464 -22.589 1.00 80.75 88 ALA A C 1
ATOM 694 O O . ALA A 1 88 ? -0.050 -7.222 -22.641 1.00 80.75 88 ALA A O 1
ATOM 695 N N . GLU A 1 89 ? -0.990 -5.324 -21.897 1.00 73.81 89 GLU A N 1
ATOM 696 C CA . GLU A 1 89 ? 0.156 -4.775 -21.166 1.00 73.81 89 GLU A CA 1
ATOM 697 C C . GLU A 1 89 ? -0.002 -4.914 -19.636 1.00 73.81 89 GLU A C 1
ATOM 699 O O . GLU A 1 89 ? 0.905 -4.525 -18.886 1.00 73.81 89 GLU A O 1
ATOM 704 N N . GLY A 1 90 ? -1.134 -5.472 -19.177 1.00 63.53 90 GLY A N 1
ATOM 705 C CA . GLY A 1 90 ? -1.487 -5.676 -17.768 1.00 63.53 90 GLY A CA 1
ATOM 706 C C . GLY A 1 90 ? -2.434 -6.847 -17.545 1.00 63.53 90 GLY A C 1
ATOM 707 O O . GLY A 1 90 ? -3.619 -6.714 -17.918 1.00 63.53 90 GLY A O 1
#

pLDDT: mean 92.52, std 6.2, range [63.53, 98.69]

Radius of gyration: 14.72 Å; chains: 1; bounding box: 35×22×44 Å

Foldseek 3Di:
DAAEAEDAEAADLVQVVQQVVVHHDLQWHFDDDPDPGWIAHPNDTDDDPDCRNNDDPVRVVVVCVVVRHPYYHYDYDVVVVPPVDDPVSD

Secondary structure (DSSP, 8-state):
---EEEEEEE--HHHHHHHHTT--BTTEEEE--STT-EEEETTEEEE---GGGG--HHHHHHHHHHHT-SEEEEEE-GGGG-TTS-TT--